Protein AF-A0A9E7KBW1-F1 (afdb_monomer_lite)

Foldseek 3Di:
DDKDWDDDPFKTWIWDWDDDPVDNQATKIWIWIAGLQDKIKIKMARCSAQAFGIKIKIFGAPDPVSDPPPGGQKIKIKTWHWDDDPNDTKIKIKIWIWGDDPFKTKTKIKMKIFPVPPVVPDDDPPDDPPPPPRIDIDIDIDMDTRDDPDD

Radius of gyration: 19.88 Å; chains: 1; bounding box: 44×43×55 Å

Structure (mmCIF, N/CA/C/O backbone):
data_AF-A0A9E7KBW1-F1
#
_entry.id   AF-A0A9E7KBW1-F1
#
loop_
_atom_site.group_PDB
_atom_site.id
_atom_site.type_symbol
_atom_site.label_atom_id
_atom_site.label_alt_id
_atom_site.label_comp_id
_atom_site.label_asym_id
_atom_site.label_entity_id
_atom_site.label_seq_id
_atom_site.pdbx_PDB_ins_code
_atom_site.Cartn_x
_atom_site.Cartn_y
_atom_site.Cartn_z
_atom_site.occupancy
_atom_site.B_iso_or_equiv
_atom_site.auth_seq_id
_atom_site.auth_comp_id
_atom_site.auth_asym_id
_atom_site.auth_atom_id
_atom_site.pdbx_PDB_model_num
ATOM 1 N N . ILE A 1 1 ? 20.620 -3.681 9.225 1.00 75.88 1 ILE A N 1
ATOM 2 C CA . ILE A 1 1 ? 19.297 -3.007 9.229 1.00 75.88 1 ILE A CA 1
ATOM 3 C C . ILE A 1 1 ? 19.379 -1.876 10.240 1.00 75.88 1 ILE A C 1
ATOM 5 O O . ILE A 1 1 ? 19.767 -2.148 11.368 1.00 75.88 1 ILE A O 1
ATOM 9 N N . LEU A 1 2 ? 19.091 -0.641 9.833 1.00 80.44 2 LEU A N 1
ATOM 10 C CA . LEU A 1 2 ? 19.042 0.526 10.715 1.00 80.44 2 LEU A CA 1
ATOM 11 C C . LEU A 1 2 ? 17.578 0.916 10.918 1.00 80.44 2 LEU A C 1
ATOM 13 O O . LEU A 1 2 ? 16.848 1.050 9.939 1.00 80.44 2 LEU A O 1
ATOM 17 N N . ILE A 1 3 ? 17.147 1.090 12.165 1.00 82.31 3 ILE A N 1
ATOM 18 C CA . ILE A 1 3 ? 15.790 1.529 12.500 1.00 82.31 3 ILE A CA 1
ATOM 19 C C . ILE A 1 3 ? 15.895 2.646 13.534 1.00 82.31 3 ILE A C 1
ATOM 21 O O . ILE A 1 3 ? 16.602 2.496 14.528 1.00 82.31 3 ILE A O 1
ATOM 25 N N . ILE A 1 4 ? 15.206 3.756 13.287 1.00 81.62 4 ILE A N 1
ATOM 26 C CA . ILE A 1 4 ? 15.158 4.925 14.159 1.00 81.62 4 ILE A CA 1
ATOM 27 C C . ILE A 1 4 ? 13.698 5.194 14.515 1.00 81.62 4 ILE A C 1
ATOM 29 O O . ILE A 1 4 ? 12.854 5.379 13.635 1.00 81.62 4 ILE A O 1
ATOM 33 N N . PHE A 1 5 ? 13.417 5.234 15.813 1.00 79.69 5 PHE A N 1
ATOM 34 C CA . PHE A 1 5 ? 12.109 5.573 16.357 1.00 79.69 5 PHE A CA 1
ATOM 35 C C . PHE A 1 5 ? 12.174 6.948 17.011 1.00 79.69 5 PHE A C 1
ATOM 37 O O . PHE A 1 5 ? 13.054 7.205 17.830 1.00 79.69 5 PHE A O 1
ATOM 44 N N . PHE A 1 6 ? 11.217 7.806 16.679 1.00 78.06 6 PHE A N 1
ATOM 45 C CA . PHE A 1 6 ? 10.985 9.060 17.378 1.00 78.06 6 PHE A CA 1
ATOM 46 C C . PHE A 1 6 ? 9.579 9.027 17.966 1.00 78.06 6 PHE A C 1
ATOM 48 O O . PHE A 1 6 ? 8.600 8.792 17.253 1.00 78.06 6 PHE A O 1
ATOM 55 N N . PHE A 1 7 ? 9.486 9.251 19.273 1.00 75.38 7 PHE A N 1
ATOM 56 C CA . PHE A 1 7 ? 8.216 9.325 19.977 1.00 75.38 7 PHE A CA 1
ATOM 57 C C . PHE A 1 7 ? 7.942 10.775 20.363 1.00 75.38 7 PHE A C 1
ATOM 59 O O . PHE A 1 7 ? 8.687 11.370 21.141 1.00 75.38 7 PHE A O 1
ATOM 66 N N . PHE A 1 8 ? 6.872 11.335 19.813 1.00 77.62 8 PHE A N 1
ATOM 67 C CA . PHE A 1 8 ? 6.288 12.596 20.246 1.00 77.62 8 PHE A CA 1
ATOM 68 C C . PHE A 1 8 ? 4.951 12.290 20.931 1.00 77.62 8 PHE A C 1
ATOM 70 O O . PHE A 1 8 ? 4.310 11.299 20.580 1.00 77.62 8 PHE A O 1
ATOM 77 N N . PRO A 1 9 ? 4.485 13.129 21.872 1.00 75.88 9 PRO A N 1
ATOM 78 C CA . PRO A 1 9 ? 3.305 12.839 22.698 1.00 75.88 9 PRO A CA 1
ATOM 79 C C . PRO A 1 9 ? 2.025 12.480 21.919 1.00 75.88 9 PRO A C 1
ATOM 81 O O . PRO A 1 9 ? 1.153 11.817 22.469 1.00 75.88 9 PRO A O 1
ATOM 84 N N . TYR A 1 10 ? 1.923 12.871 20.644 1.00 76.62 10 TYR A N 1
ATOM 85 C CA . TYR A 1 10 ? 0.760 12.598 19.786 1.00 76.62 10 TYR A CA 1
ATOM 86 C C . TYR A 1 10 ? 1.108 11.950 18.436 1.00 76.62 10 TYR A C 1
ATOM 88 O O . TYR A 1 10 ? 0.220 11.694 17.621 1.00 76.62 10 TYR A O 1
ATOM 96 N N . ILE A 1 11 ? 2.400 11.738 18.164 1.00 79.31 11 ILE A N 1
ATOM 97 C CA . ILE A 1 11 ? 2.904 11.288 16.864 1.00 79.31 11 ILE A CA 1
ATOM 98 C C . ILE A 1 11 ? 4.019 10.276 17.105 1.00 79.31 11 ILE A C 1
ATOM 100 O O . ILE A 1 11 ? 5.065 10.597 17.668 1.00 79.31 11 ILE A O 1
ATOM 104 N N . SER A 1 12 ? 3.814 9.054 16.629 1.00 82.12 12 SER A N 1
ATOM 105 C CA . SER A 1 12 ? 4.862 8.043 16.548 1.00 82.12 12 SER A CA 1
ATOM 106 C C . SER A 1 12 ? 5.468 8.065 15.156 1.00 82.12 12 SER A C 1
ATOM 108 O O . SER A 1 12 ? 4.763 7.906 14.161 1.00 82.12 12 SER A O 1
ATOM 110 N N . PHE A 1 13 ? 6.779 8.245 15.081 1.00 86.88 13 PHE A N 1
ATOM 111 C CA . PHE A 1 13 ? 7.525 8.229 13.835 1.00 86.88 13 PHE A CA 1
ATOM 112 C C . PHE A 1 13 ? 8.516 7.067 13.845 1.00 86.88 13 PHE A C 1
ATOM 114 O O . PHE A 1 13 ? 9.280 6.872 14.792 1.00 86.88 13 PHE A O 1
ATOM 121 N N . LEU A 1 14 ? 8.519 6.306 12.760 1.00 86.00 14 LEU A N 1
ATOM 122 C CA . LEU A 1 14 ? 9.392 5.170 12.533 1.00 86.00 14 LEU A CA 1
ATOM 123 C C . LEU A 1 14 ? 10.061 5.319 11.170 1.00 86.00 14 LEU A C 1
ATOM 125 O O . LEU A 1 14 ? 9.403 5.258 10.135 1.00 86.00 14 LEU A O 1
ATOM 129 N N . SER A 1 15 ? 11.380 5.462 11.167 1.00 87.69 15 SER A N 1
ATOM 130 C CA . SER A 1 15 ? 12.198 5.398 9.959 1.00 87.69 15 SER A CA 1
ATOM 131 C C . SER A 1 15 ? 13.052 4.135 9.980 1.00 87.69 15 SER A C 1
ATOM 133 O O . SER A 1 15 ? 13.582 3.746 11.018 1.00 87.69 15 SER A O 1
ATOM 135 N N . GLY A 1 16 ? 13.185 3.466 8.841 1.00 84.50 16 GLY A N 1
ATOM 136 C CA . GLY A 1 16 ? 13.975 2.251 8.710 1.00 84.50 16 GLY A CA 1
ATOM 137 C C . GLY A 1 16 ? 14.677 2.172 7.365 1.00 84.50 16 GLY A C 1
ATOM 138 O O . GLY A 1 16 ? 14.066 2.394 6.323 1.00 84.50 16 GLY A O 1
ATOM 139 N N . LEU A 1 17 ? 15.950 1.794 7.393 1.00 82.75 17 LEU A N 1
ATOM 140 C CA . LEU A 1 17 ? 16.767 1.496 6.228 1.00 82.75 17 LEU A CA 1
ATOM 141 C C . LEU A 1 17 ? 17.221 0.035 6.295 1.00 82.75 17 LEU A C 1
ATOM 143 O O . LEU A 1 17 ? 17.943 -0.392 7.205 1.00 82.75 17 LEU A O 1
ATOM 147 N N . ILE A 1 18 ? 16.805 -0.744 5.307 1.00 82.75 18 ILE A N 1
ATOM 148 C CA . ILE A 1 18 ? 17.257 -2.117 5.114 1.00 82.75 18 ILE A CA 1
ATOM 149 C C . ILE A 1 18 ? 18.247 -2.106 3.956 1.00 82.75 18 ILE A C 1
ATOM 151 O O . ILE A 1 18 ? 17.899 -1.750 2.834 1.00 82.75 18 ILE A O 1
ATOM 155 N N . VAL A 1 19 ? 19.478 -2.507 4.260 1.00 75.31 19 VAL A N 1
ATOM 156 C CA . VAL A 1 19 ? 20.526 -2.801 3.283 1.00 75.31 19 VAL A CA 1
ATOM 157 C C . VAL A 1 19 ? 20.986 -4.220 3.574 1.00 75.31 19 VAL A C 1
ATOM 159 O O . VAL A 1 19 ? 21.395 -4.515 4.701 1.00 75.31 19 VAL A O 1
ATOM 162 N N . THR A 1 20 ? 20.868 -5.113 2.599 1.00 69.69 20 THR A N 1
ATOM 163 C CA . THR A 1 20 ? 21.525 -6.421 2.642 1.00 69.69 20 THR A CA 1
ATOM 164 C C . THR A 1 20 ? 22.914 -6.267 2.048 1.00 69.69 20 THR A C 1
ATOM 166 O O . THR A 1 20 ? 23.046 -5.808 0.919 1.00 69.69 20 THR A O 1
ATOM 169 N N . LEU A 1 21 ? 23.940 -6.631 2.821 1.00 63.19 21 LEU A N 1
ATOM 170 C CA . LEU A 1 21 ? 25.351 -6.439 2.464 1.00 63.19 21 LEU A CA 1
ATOM 171 C C . LEU A 1 21 ? 25.750 -7.160 1.160 1.00 63.19 21 LEU A C 1
ATOM 173 O O . LEU A 1 21 ? 26.694 -6.742 0.506 1.00 63.19 21 LEU A O 1
ATOM 177 N N . ASP A 1 22 ? 24.996 -8.196 0.785 1.00 66.75 22 ASP A N 1
ATOM 178 C CA . ASP A 1 22 ? 25.278 -9.089 -0.348 1.00 66.75 22 ASP A CA 1
ATOM 179 C C . ASP A 1 22 ? 24.378 -8.835 -1.577 1.00 66.75 22 ASP A C 1
ATOM 181 O O . ASP A 1 22 ? 24.505 -9.486 -2.607 1.00 66.75 22 ASP A O 1
ATOM 185 N N . ASP A 1 23 ? 23.430 -7.895 -1.477 1.00 66.44 23 ASP A N 1
ATOM 186 C CA . ASP A 1 23 ? 22.509 -7.563 -2.568 1.00 66.44 23 ASP A CA 1
ATOM 187 C C . ASP A 1 23 ? 22.116 -6.084 -2.467 1.00 66.44 23 ASP A C 1
ATOM 189 O O . ASP A 1 23 ? 21.169 -5.709 -1.763 1.00 66.44 23 ASP A O 1
ATOM 193 N N . SER A 1 24 ? 22.874 -5.223 -3.154 1.00 60.62 24 SER A N 1
ATOM 194 C CA . SER A 1 24 ? 22.581 -3.790 -3.239 1.00 60.62 24 SER A CA 1
ATOM 195 C C . SER A 1 24 ? 21.227 -3.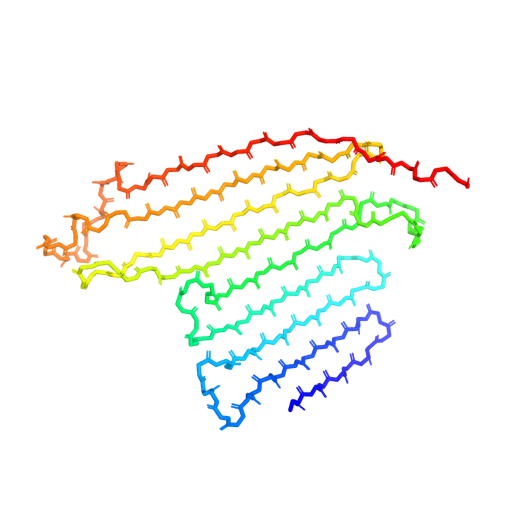530 -3.906 1.00 60.62 24 SER A C 1
ATOM 197 O O . SER A 1 24 ? 20.611 -2.502 -3.624 1.00 60.62 24 SER A O 1
ATOM 199 N N . CYS A 1 25 ? 20.680 -4.475 -4.682 1.00 63.00 25 CYS A N 1
ATOM 200 C CA . CYS A 1 25 ? 19.356 -4.361 -5.297 1.00 63.00 25 CYS A CA 1
ATOM 201 C C . CYS A 1 25 ? 18.202 -4.448 -4.280 1.00 63.00 25 CYS A C 1
ATOM 203 O O . CYS A 1 25 ? 17.052 -4.165 -4.618 1.00 63.00 25 CYS A O 1
ATOM 205 N N . ARG A 1 26 ? 18.485 -4.786 -3.016 1.00 70.88 26 ARG A N 1
ATOM 206 C CA . ARG A 1 26 ? 17.500 -4.896 -1.924 1.00 70.88 26 ARG A CA 1
ATOM 207 C C . ARG A 1 26 ? 17.534 -3.728 -0.936 1.00 70.88 26 ARG A C 1
ATOM 209 O O . ARG A 1 26 ? 17.079 -3.872 0.201 1.00 70.88 26 ARG A O 1
ATOM 216 N N . LEU A 1 27 ? 18.029 -2.563 -1.360 1.00 77.56 27 LEU A N 1
ATOM 217 C CA . LEU A 1 27 ? 17.887 -1.331 -0.586 1.00 77.56 27 LEU A CA 1
ATOM 218 C C . LEU A 1 27 ? 16.399 -0.992 -0.406 1.00 77.56 27 LEU A C 1
ATOM 220 O O . LEU A 1 27 ? 15.654 -0.886 -1.383 1.00 77.56 27 LEU A O 1
ATOM 224 N N . ARG A 1 28 ? 15.966 -0.805 0.844 1.00 84.00 28 ARG A N 1
ATOM 225 C CA . ARG A 1 28 ? 14.604 -0.371 1.165 1.00 84.00 28 ARG A CA 1
ATOM 226 C C . ARG A 1 28 ? 14.604 0.693 2.252 1.00 84.00 28 ARG A C 1
ATOM 228 O O . ARG A 1 28 ? 15.058 0.437 3.367 1.00 84.00 28 ARG A O 1
ATOM 235 N N . LEU A 1 29 ? 14.007 1.835 1.943 1.00 85.62 29 LEU A N 1
ATOM 236 C CA . LEU A 1 29 ? 13.662 2.888 2.887 1.00 85.62 29 LEU A CA 1
ATOM 237 C C . LEU A 1 29 ? 12.198 2.719 3.305 1.00 85.62 29 LEU A C 1
ATOM 239 O O . LEU A 1 29 ? 11.333 2.491 2.464 1.00 85.62 29 LEU A O 1
ATOM 243 N N . ASN A 1 30 ? 11.909 2.821 4.597 1.00 89.88 30 ASN A N 1
ATOM 244 C CA . ASN A 1 30 ? 10.554 2.894 5.130 1.00 89.88 30 ASN A CA 1
ATOM 245 C C . ASN A 1 30 ? 10.450 4.091 6.065 1.00 89.88 30 ASN A C 1
ATOM 247 O O . ASN A 1 30 ? 11.265 4.247 6.966 1.00 89.88 30 ASN A O 1
ATOM 251 N N . LEU A 1 31 ? 9.411 4.883 5.879 1.00 89.38 31 LEU A N 1
ATOM 252 C CA . LEU A 1 31 ? 9.047 6.030 6.683 1.00 89.38 31 LEU A CA 1
ATOM 253 C C . LEU A 1 31 ? 7.599 5.836 7.109 1.00 89.38 31 LEU A C 1
ATOM 255 O O . LEU A 1 31 ? 6.716 5.772 6.265 1.00 89.38 31 LEU A O 1
ATOM 259 N N . SER A 1 32 ? 7.343 5.707 8.400 1.00 89.94 32 SER A N 1
ATOM 260 C CA . SER A 1 32 ? 6.003 5.481 8.931 1.00 89.94 32 SER A CA 1
ATOM 261 C C . SER A 1 32 ? 5.692 6.502 10.011 1.00 89.94 32 SER A C 1
ATOM 263 O O . SER A 1 32 ? 6.518 6.768 10.877 1.00 89.94 32 SER A O 1
ATOM 265 N N . ILE A 1 33 ? 4.498 7.068 9.951 1.00 87.88 33 ILE A N 1
ATOM 266 C CA . ILE A 1 33 ? 3.972 8.051 10.888 1.00 87.88 33 ILE A CA 1
ATOM 267 C C . ILE A 1 33 ? 2.616 7.527 11.341 1.00 87.88 33 ILE A C 1
ATOM 269 O O . ILE A 1 33 ? 1.760 7.234 10.510 1.00 87.88 33 ILE A O 1
ATOM 273 N N . ALA A 1 34 ? 2.417 7.388 12.643 1.00 85.88 34 ALA A N 1
ATOM 274 C CA . ALA A 1 34 ? 1.141 7.011 13.229 1.00 85.88 34 ALA A CA 1
ATOM 275 C C . ALA A 1 34 ? 0.712 8.089 14.223 1.00 85.88 34 ALA A C 1
ATOM 277 O O . ALA A 1 34 ? 1.473 8.447 15.125 1.00 85.88 34 ALA A O 1
ATOM 278 N N . PHE A 1 35 ? -0.493 8.614 14.033 1.00 82.56 35 PHE A N 1
ATOM 279 C CA . PHE A 1 35 ? -1.107 9.571 14.943 1.00 82.56 35 PHE A CA 1
ATOM 280 C C . PHE A 1 35 ? -1.929 8.820 15.990 1.00 82.56 35 PHE A C 1
ATOM 282 O O . PHE A 1 35 ? -2.510 7.777 15.696 1.00 82.56 35 PHE A O 1
ATOM 289 N N . THR A 1 36 ? -2.008 9.363 17.205 1.00 74.88 36 THR A N 1
ATOM 290 C CA . THR A 1 36 ? -2.785 8.762 18.306 1.00 74.88 36 THR A CA 1
ATOM 291 C C . THR A 1 36 ? -4.269 8.584 17.966 1.00 74.88 36 THR A C 1
ATOM 293 O O . THR A 1 36 ? -4.899 7.661 18.470 1.00 74.88 36 THR A O 1
ATOM 296 N N . TYR A 1 37 ? -4.815 9.440 17.098 1.00 69.25 37 TYR A N 1
ATOM 297 C CA . TYR A 1 37 ? -6.237 9.468 16.732 1.00 69.25 37 TYR A CA 1
ATOM 298 C C . TYR A 1 37 ? -6.487 9.183 15.248 1.00 69.25 37 TYR A C 1
ATOM 300 O O . TYR A 1 37 ? -7.493 9.633 14.708 1.00 69.25 37 TYR A O 1
ATOM 308 N N . ASP A 1 38 ? -5.566 8.470 14.590 1.00 71.88 38 ASP A N 1
ATOM 309 C CA . ASP A 1 38 ? -5.520 8.341 13.132 1.00 71.88 38 ASP A CA 1
ATOM 310 C C . ASP A 1 38 ? -5.317 9.692 12.401 1.00 71.88 38 ASP A C 1
ATOM 312 O O . ASP A 1 38 ? -5.526 10.769 12.966 1.00 71.88 38 ASP A O 1
ATOM 316 N N . PRO A 1 39 ? -4.828 9.690 11.147 1.00 85.31 39 PRO A N 1
ATOM 317 C CA . PRO A 1 39 ? -4.466 8.543 10.307 1.00 85.31 39 PRO A CA 1
ATOM 318 C C . PRO A 1 39 ? -3.115 7.901 10.670 1.00 85.31 39 PRO A C 1
ATOM 320 O O . PRO A 1 39 ? -2.390 8.351 11.551 1.00 85.31 39 PRO A O 1
ATOM 323 N N . SER A 1 40 ? -2.728 6.857 9.941 1.00 86.81 40 SER A N 1
ATOM 324 C CA . SER A 1 40 ? -1.334 6.425 9.827 1.00 86.81 40 SER A CA 1
ATOM 325 C C . SER A 1 40 ? -0.886 6.408 8.369 1.00 86.81 40 SER A C 1
ATOM 327 O O . SER A 1 40 ? -1.637 6.052 7.459 1.00 86.81 40 SER A O 1
ATOM 329 N N . LEU A 1 41 ? 0.358 6.816 8.143 1.00 88.69 41 LEU A N 1
ATOM 330 C CA . LEU A 1 41 ? 0.990 6.942 6.839 1.00 88.69 41 LEU A CA 1
ATOM 331 C C . LEU A 1 41 ? 2.270 6.114 6.833 1.00 88.69 41 LEU A C 1
ATOM 333 O O . LEU A 1 41 ? 3.095 6.243 7.727 1.00 88.69 41 LEU A O 1
ATOM 337 N N . CYS A 1 42 ? 2.464 5.279 5.820 1.00 91.06 42 CYS A N 1
ATOM 338 C CA . CYS A 1 42 ? 3.706 4.555 5.587 1.00 91.06 42 CYS A CA 1
ATOM 339 C C . CYS A 1 42 ? 4.153 4.764 4.141 1.00 91.06 42 CYS A C 1
ATOM 341 O O . CYS A 1 42 ? 3.497 4.314 3.206 1.00 91.06 42 CYS A O 1
ATOM 343 N N . LEU A 1 43 ? 5.273 5.447 3.959 1.00 90.06 43 LEU A N 1
ATOM 344 C CA . LEU A 1 43 ? 5.974 5.578 2.696 1.00 90.06 43 LEU A CA 1
ATOM 345 C C . LEU A 1 43 ? 7.121 4.573 2.678 1.00 90.06 43 LEU A C 1
ATOM 347 O O . LEU A 1 43 ? 7.902 4.488 3.621 1.00 90.06 43 LEU A O 1
ATOM 351 N N . SER A 1 44 ? 7.244 3.807 1.604 1.00 89.69 44 SER A N 1
ATOM 352 C CA . SER A 1 44 ? 8.410 2.964 1.392 1.00 89.69 44 SER A CA 1
ATOM 353 C C . SER A 1 44 ? 8.959 3.123 -0.002 1.00 89.69 44 SER A C 1
ATOM 355 O O . SER A 1 44 ? 8.200 3.060 -0.963 1.00 89.69 44 SER A O 1
ATOM 357 N N . ASP A 1 45 ? 10.271 3.250 -0.089 1.00 88.06 45 ASP A N 1
ATOM 358 C CA . ASP A 1 45 ? 11.012 3.376 -1.331 1.00 88.06 45 ASP A CA 1
ATOM 359 C C . ASP A 1 45 ? 11.998 2.210 -1.463 1.00 88.06 45 ASP A C 1
ATOM 361 O O . ASP A 1 45 ? 12.563 1.708 -0.485 1.00 88.06 45 ASP A O 1
ATOM 365 N N . ARG A 1 46 ? 12.136 1.722 -2.684 1.00 86.31 46 ARG A N 1
ATOM 366 C CA . ARG A 1 46 ? 12.972 0.611 -3.127 1.00 86.31 46 ARG A CA 1
ATOM 367 C C . ARG A 1 46 ? 13.619 1.062 -4.433 1.00 86.31 46 ARG A C 1
ATOM 369 O O . ARG A 1 46 ? 13.227 0.592 -5.502 1.00 86.31 46 ARG A O 1
ATOM 376 N N . PRO A 1 47 ? 14.616 1.951 -4.366 1.00 78.31 47 PRO A N 1
ATOM 377 C CA . PRO A 1 47 ? 15.141 2.628 -5.550 1.00 78.31 47 PRO A CA 1
ATOM 378 C C . PRO A 1 47 ? 15.721 1.655 -6.584 1.00 78.31 47 PRO A C 1
ATOM 380 O O . PRO A 1 47 ? 15.683 1.925 -7.778 1.00 78.31 47 PRO A O 1
ATOM 383 N N . ASN A 1 48 ? 16.187 0.483 -6.143 1.00 81.62 48 ASN A N 1
ATOM 384 C CA . ASN A 1 48 ? 16.758 -0.536 -7.025 1.00 81.62 48 ASN A CA 1
ATOM 385 C C . ASN A 1 48 ? 15.733 -1.576 -7.517 1.00 81.62 48 ASN A C 1
ATOM 387 O O . ASN A 1 48 ? 16.083 -2.481 -8.271 1.00 81.62 48 ASN A O 1
ATOM 391 N N . ASN A 1 49 ? 14.462 -1.463 -7.115 1.00 76.62 49 ASN A N 1
ATOM 392 C CA . ASN A 1 49 ? 13.372 -2.290 -7.619 1.00 76.62 49 ASN A CA 1
ATOM 393 C C . ASN A 1 49 ? 12.501 -1.459 -8.565 1.00 76.62 49 ASN A C 1
ATOM 395 O O . ASN A 1 49 ? 11.577 -0.766 -8.146 1.00 76.62 49 ASN A O 1
ATOM 399 N N . LEU A 1 50 ? 12.784 -1.548 -9.861 1.00 70.31 50 LEU A N 1
ATOM 400 C CA . LEU A 1 50 ? 12.038 -0.797 -10.869 1.00 70.31 50 LEU A CA 1
ATOM 401 C C . LEU A 1 50 ? 10.569 -1.253 -10.967 1.00 70.31 50 LEU A C 1
ATOM 403 O O . LEU A 1 50 ? 9.704 -0.445 -11.253 1.00 70.31 50 LEU A O 1
ATOM 407 N N . VAL A 1 51 ? 10.233 -2.501 -10.624 1.00 70.00 51 VAL A N 1
ATOM 408 C CA . VAL A 1 51 ? 8.842 -3.001 -10.693 1.00 70.00 51 VAL A CA 1
ATOM 409 C C . VAL A 1 51 ? 7.946 -2.375 -9.615 1.00 70.00 51 VAL A C 1
ATOM 411 O O . VAL A 1 51 ? 6.770 -2.116 -9.852 1.00 70.00 51 VAL A O 1
ATOM 414 N N . VAL A 1 52 ? 8.486 -2.132 -8.418 1.00 72.56 52 VAL A N 1
ATOM 415 C CA . VAL A 1 52 ? 7.789 -1.453 -7.315 1.00 72.56 52 VAL A CA 1
ATOM 416 C C . VAL A 1 52 ? 8.785 -0.526 -6.635 1.00 72.56 52 VAL A C 1
ATOM 418 O O . VAL A 1 52 ? 9.373 -0.884 -5.610 1.00 72.56 52 VAL A O 1
ATOM 421 N N . SER A 1 53 ? 8.983 0.642 -7.242 1.00 77.25 53 SER A N 1
ATOM 422 C CA . SER A 1 53 ? 9.984 1.617 -6.815 1.00 77.25 53 SER A CA 1
ATOM 423 C C . SER A 1 53 ? 9.550 2.297 -5.533 1.00 77.25 53 SER A C 1
ATOM 425 O O . SER A 1 53 ? 10.281 2.253 -4.558 1.00 77.25 53 SER A O 1
ATOM 427 N N . PHE A 1 54 ? 8.321 2.805 -5.457 1.00 86.31 54 PHE A N 1
ATOM 428 C CA . PHE A 1 54 ? 7.817 3.374 -4.211 1.00 86.31 54 PHE A CA 1
ATOM 429 C C . PHE A 1 54 ? 6.362 3.004 -3.950 1.00 86.31 54 PHE A C 1
ATOM 431 O O . PHE A 1 54 ? 5.575 2.733 -4.857 1.00 86.31 54 PHE A O 1
ATOM 438 N N . SER A 1 55 ? 5.995 2.960 -2.674 1.00 88.81 55 SER A N 1
ATOM 439 C CA . SER A 1 55 ? 4.625 2.729 -2.241 1.00 88.81 55 SER A CA 1
ATOM 440 C C . SER A 1 55 ? 4.254 3.595 -1.055 1.00 88.81 55 SER A C 1
ATOM 442 O O . SER A 1 55 ? 5.034 3.736 -0.116 1.00 88.81 55 SER A O 1
ATOM 444 N N . LEU A 1 56 ? 3.031 4.102 -1.077 1.00 89.56 56 LEU A N 1
ATOM 445 C CA . LEU A 1 56 ? 2.408 4.865 -0.013 1.00 89.56 56 LEU A CA 1
ATOM 446 C C . LEU A 1 56 ? 1.212 4.077 0.516 1.00 89.56 56 LEU A C 1
ATOM 448 O O . LEU A 1 56 ? 0.333 3.676 -0.240 1.00 89.56 56 LEU A O 1
ATOM 452 N N . VAL A 1 57 ? 1.164 3.861 1.820 1.00 89.31 57 VAL A N 1
ATOM 453 C CA . VAL A 1 57 ? 0.027 3.267 2.515 1.00 89.31 57 VAL A CA 1
ATOM 454 C C . VAL A 1 57 ? -0.535 4.320 3.450 1.00 89.31 57 VAL A C 1
ATOM 456 O O . VAL A 1 57 ? 0.152 4.769 4.361 1.00 89.31 57 VAL A O 1
ATOM 459 N N . LEU A 1 58 ? -1.787 4.692 3.234 1.00 87.94 58 LEU A N 1
ATOM 460 C CA . LEU A 1 58 ? -2.572 5.514 4.137 1.00 87.94 58 LEU A CA 1
ATOM 461 C C . LEU A 1 58 ? -3.627 4.620 4.785 1.00 87.94 58 LEU A C 1
ATOM 463 O O . LEU A 1 58 ? -4.325 3.864 4.107 1.00 87.94 58 LEU A O 1
ATOM 467 N N . LYS A 1 59 ? -3.749 4.692 6.100 1.00 87.12 59 LYS A N 1
ATOM 468 C CA . LYS A 1 59 ? -4.853 4.087 6.841 1.00 87.12 59 LYS A CA 1
ATOM 469 C C . LYS A 1 59 ? -5.515 5.184 7.646 1.00 87.12 59 LYS A C 1
ATOM 471 O O . LYS A 1 59 ? -4.823 5.969 8.285 1.00 87.12 59 LYS A O 1
ATOM 476 N N . THR A 1 60 ? -6.832 5.256 7.583 1.00 81.44 60 THR A N 1
ATOM 477 C CA . THR A 1 60 ? -7.602 6.269 8.298 1.00 81.44 60 THR A CA 1
ATOM 478 C C . THR A 1 60 ? -8.718 5.575 9.051 1.00 81.44 60 THR A C 1
ATOM 480 O O . THR A 1 60 ? -9.440 4.764 8.459 1.00 81.44 60 THR A O 1
ATOM 483 N N . SER A 1 61 ? -8.899 5.934 10.317 1.00 68.19 61 SER A N 1
ATOM 484 C CA . SER A 1 61 ? -10.163 5.697 10.993 1.00 68.19 61 SER A CA 1
ATOM 485 C C . SER A 1 61 ? -11.059 6.919 10.894 1.00 68.19 61 SER A C 1
ATOM 487 O O . SER A 1 61 ? -10.612 8.051 11.035 1.00 68.19 61 SER A O 1
ATOM 489 N N . LEU A 1 62 ? -12.326 6.669 10.581 1.00 61.38 62 LEU A N 1
ATOM 490 C CA . LEU A 1 62 ? -13.418 7.638 10.585 1.00 61.38 62 LEU A CA 1
ATOM 491 C C . LEU A 1 62 ? -14.357 7.296 11.745 1.00 61.38 62 LEU A C 1
ATOM 493 O O . LEU A 1 62 ? -15.572 7.274 11.574 1.00 61.38 62 LEU A O 1
ATOM 497 N N . ASP A 1 63 ? -13.799 6.953 12.905 1.00 55.31 63 ASP A N 1
ATOM 498 C CA . ASP A 1 63 ? -14.607 6.687 14.087 1.00 55.31 63 ASP A CA 1
ATOM 499 C C . ASP A 1 63 ? -14.728 7.972 14.930 1.00 55.31 63 ASP A C 1
ATOM 501 O O . ASP A 1 63 ? -13.741 8.395 15.538 1.00 55.31 63 ASP A O 1
ATOM 505 N N . PRO A 1 64 ? -15.903 8.634 14.986 1.00 50.69 64 PRO A N 1
ATOM 506 C CA . PRO A 1 64 ? -16.102 9.856 15.773 1.00 50.69 64 PRO A CA 1
ATOM 507 C C . PRO A 1 64 ? -15.967 9.643 17.292 1.00 50.69 64 PRO A C 1
ATOM 509 O O . PRO A 1 64 ? -16.016 10.613 18.046 1.00 50.69 64 PRO A O 1
ATOM 512 N N . LEU A 1 65 ? -15.804 8.394 17.747 1.00 53.72 65 LEU A N 1
ATOM 513 C CA . LEU A 1 65 ? -15.704 8.008 19.156 1.00 53.72 65 LEU A CA 1
ATOM 514 C C . LEU A 1 65 ? -14.299 7.553 19.590 1.00 53.72 65 LEU A C 1
ATOM 516 O O . LEU A 1 65 ? -14.104 7.258 20.767 1.00 53.72 65 LEU A O 1
ATOM 520 N N . GLY A 1 66 ? -13.314 7.524 18.683 1.00 50.03 66 GLY A N 1
ATOM 521 C CA . GLY A 1 66 ? -11.917 7.238 19.032 1.00 50.03 66 GLY A CA 1
ATOM 522 C C . GLY A 1 66 ? -11.682 5.856 19.651 1.00 50.03 66 GLY A C 1
ATOM 523 O O . GLY A 1 66 ? -10.776 5.716 20.472 1.00 50.03 66 GLY A O 1
ATOM 524 N N . LEU A 1 67 ? -12.492 4.844 19.308 1.00 50.16 67 LEU A N 1
ATOM 525 C CA . LEU A 1 67 ? -12.367 3.514 19.897 1.00 50.16 67 LEU A CA 1
ATOM 526 C C . LEU A 1 67 ? -11.266 2.705 19.168 1.00 50.16 67 LEU A C 1
ATOM 528 O O . LEU A 1 67 ? -11.433 2.344 18.004 1.00 50.16 67 LEU A O 1
ATOM 532 N N . PRO A 1 68 ? -10.145 2.356 19.827 1.00 48.03 68 PRO A N 1
ATOM 533 C CA . PRO A 1 68 ? -8.967 1.758 19.181 1.00 48.03 68 PRO A CA 1
ATOM 534 C C . PRO A 1 68 ? -9.132 0.284 18.746 1.00 48.03 68 PRO A C 1
ATOM 536 O O . PRO A 1 68 ? -8.171 -0.323 18.277 1.00 48.03 68 PRO A O 1
ATOM 539 N N . ASN A 1 69 ? -10.326 -0.306 18.893 1.00 48.47 69 ASN A N 1
ATOM 540 C CA . ASN A 1 69 ? -10.568 -1.747 18.723 1.00 48.47 69 ASN A CA 1
ATOM 541 C C . ASN A 1 69 ? -11.345 -2.142 17.454 1.00 48.47 69 ASN A C 1
ATOM 543 O O . ASN A 1 69 ? -11.460 -3.333 17.169 1.00 48.47 69 ASN A O 1
ATOM 547 N N . MET A 1 70 ? -11.853 -1.185 16.676 1.00 52.09 70 MET A N 1
ATOM 548 C CA . MET A 1 70 ? -12.428 -1.438 15.351 1.00 52.09 70 MET A CA 1
ATOM 549 C C . MET A 1 70 ? -11.417 -0.939 14.319 1.00 52.09 70 MET A C 1
ATOM 551 O O . MET A 1 70 ? -11.200 0.258 14.183 1.00 52.09 70 MET A O 1
ATOM 555 N N . GLY A 1 71 ? -10.705 -1.863 13.667 1.00 55.41 71 GLY A N 1
ATOM 556 C CA . GLY A 1 71 ? -9.598 -1.539 12.760 1.00 55.41 71 GLY A CA 1
ATOM 557 C C . GLY A 1 71 ? -9.949 -0.478 11.706 1.00 55.41 71 GLY A C 1
ATOM 558 O O . GLY A 1 71 ? -11.104 -0.350 11.319 1.00 55.41 71 GLY A O 1
ATOM 559 N N . ALA A 1 72 ? -8.936 0.267 11.239 1.00 58.59 72 ALA A N 1
ATOM 560 C CA . ALA A 1 72 ? -9.080 1.407 10.326 1.00 58.59 72 ALA A CA 1
ATOM 561 C C . ALA A 1 72 ? -10.131 1.166 9.210 1.00 58.59 72 ALA A C 1
ATOM 563 O O . ALA A 1 72 ? -9.843 0.401 8.282 1.00 58.59 72 ALA A O 1
ATOM 564 N N . PRO A 1 73 ? -11.318 1.815 9.252 1.00 67.12 73 PRO A N 1
ATOM 565 C CA . PRO A 1 73 ? -12.395 1.661 8.274 1.00 67.12 73 PRO A CA 1
ATOM 566 C C . PRO A 1 73 ? -11.989 1.965 6.840 1.00 67.12 73 PRO A C 1
ATOM 568 O O . PRO A 1 73 ? -12.708 1.584 5.925 1.00 67.12 73 PRO A O 1
ATOM 571 N N . VAL A 1 74 ? -10.861 2.635 6.599 1.00 77.94 74 VAL A N 1
ATOM 572 C CA . VAL A 1 74 ? -10.367 2.882 5.247 1.00 77.94 74 VAL A CA 1
ATOM 573 C C . VAL A 1 74 ? -8.859 2.670 5.176 1.00 77.94 74 VAL A C 1
ATOM 575 O O . VAL A 1 74 ? -8.084 3.251 5.935 1.00 77.94 74 VAL A O 1
ATOM 578 N N . SER A 1 75 ? -8.420 1.873 4.200 1.00 83.38 75 SER A N 1
ATOM 579 C CA . SER A 1 75 ? -7.019 1.782 3.792 1.00 83.38 75 SER A CA 1
ATOM 580 C C . SER A 1 75 ? -6.862 2.100 2.309 1.00 83.38 75 SER A C 1
ATOM 582 O O . SER A 1 75 ? -7.563 1.550 1.461 1.00 83.38 75 SER A O 1
ATOM 584 N N . ILE A 1 76 ? -5.903 2.966 2.000 1.00 86.94 76 ILE A N 1
ATOM 585 C CA . ILE A 1 76 ? -5.481 3.311 0.646 1.00 86.94 76 ILE A CA 1
ATOM 586 C C . ILE A 1 76 ? -4.036 2.863 0.484 1.00 86.94 76 ILE A C 1
ATOM 588 O O . ILE A 1 76 ? -3.171 3.202 1.289 1.00 86.94 76 ILE A O 1
ATOM 592 N N . VAL A 1 77 ? -3.763 2.090 -0.557 1.00 88.00 77 VAL A N 1
ATOM 593 C CA . VAL A 1 77 ? -2.408 1.690 -0.928 1.00 88.00 77 VAL A CA 1
ATOM 594 C C . VAL A 1 77 ? -2.148 2.181 -2.333 1.00 88.00 77 VAL A C 1
ATOM 596 O O . VAL A 1 77 ? -2.840 1.778 -3.260 1.00 88.00 77 VAL A O 1
ATOM 599 N N . VAL A 1 78 ? -1.128 3.007 -2.493 1.00 88.75 78 VAL A N 1
ATOM 600 C CA . VAL A 1 78 ? -0.640 3.453 -3.790 1.00 88.75 78 VAL A CA 1
ATOM 601 C C . VAL A 1 78 ? 0.739 2.852 -4.016 1.00 88.75 78 VAL A C 1
ATOM 603 O O . VAL A 1 78 ? 1.587 2.881 -3.126 1.00 88.75 78 VAL A O 1
ATOM 606 N N . LYS A 1 79 ? 0.975 2.271 -5.187 1.00 87.06 79 LYS A N 1
ATOM 607 C CA . LYS A 1 79 ? 2.282 1.772 -5.614 1.00 87.06 79 LYS A CA 1
ATOM 608 C C . LYS A 1 79 ? 2.622 2.367 -6.962 1.00 87.06 79 LYS A C 1
ATOM 610 O O . LYS A 1 79 ? 1.744 2.527 -7.803 1.00 87.06 79 LYS A O 1
ATOM 615 N N . PHE A 1 80 ? 3.899 2.627 -7.150 1.00 84.69 80 PHE A N 1
ATOM 616 C CA . PHE A 1 80 ? 4.444 3.179 -8.369 1.00 84.69 80 PHE A CA 1
ATOM 617 C C . PHE A 1 80 ? 5.635 2.336 -8.797 1.00 84.69 80 PHE A C 1
ATOM 619 O O . PHE A 1 80 ? 6.452 1.916 -7.969 1.00 84.69 80 PHE A O 1
ATOM 626 N N . GLY A 1 81 ? 5.705 2.080 -10.090 1.00 82.81 81 GLY A N 1
ATOM 627 C CA . GLY A 1 81 ? 6.758 1.317 -10.727 1.00 82.81 81 GLY A CA 1
ATOM 628 C C . GLY A 1 81 ? 7.188 1.972 -12.030 1.00 82.81 81 GLY A C 1
ATOM 629 O O . GLY A 1 81 ? 6.568 2.905 -12.536 1.00 82.81 81 GLY A O 1
ATOM 630 N N . LEU A 1 82 ? 8.286 1.466 -12.557 1.00 75.56 82 LEU A N 1
ATOM 631 C CA . LEU A 1 82 ? 8.911 1.801 -13.821 1.00 75.56 82 LEU A CA 1
ATOM 632 C C . LEU A 1 82 ? 9.220 0.474 -14.514 1.00 75.56 82 LEU A C 1
ATOM 634 O O . LEU A 1 82 ? 10.150 -0.243 -14.1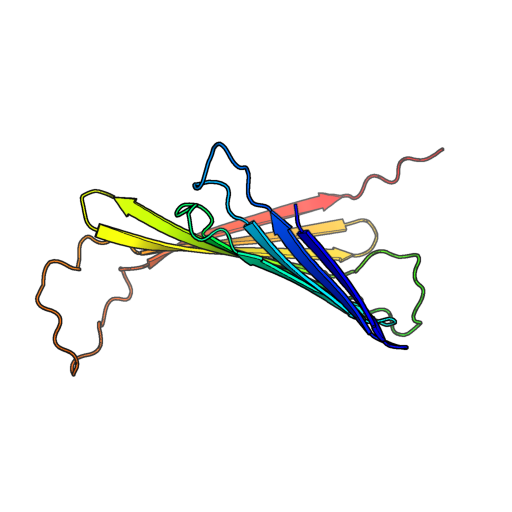53 1.00 75.56 82 LEU A O 1
ATOM 638 N N . HIS A 1 83 ? 8.430 0.119 -15.515 1.00 69.81 83 HIS A N 1
ATOM 639 C CA . HIS A 1 83 ? 8.698 -1.054 -16.334 1.00 69.81 83 HIS A CA 1
ATOM 640 C C . HIS A 1 83 ? 9.595 -0.650 -17.500 1.00 69.81 83 HIS A C 1
ATOM 642 O O . HIS A 1 83 ? 9.290 0.288 -18.234 1.00 69.81 83 HIS A O 1
ATOM 648 N N . THR A 1 84 ? 10.703 -1.358 -17.689 1.00 63.25 84 THR A N 1
ATOM 649 C CA . THR A 1 84 ? 11.540 -1.209 -18.879 1.00 63.25 84 THR A CA 1
ATOM 650 C C . THR A 1 84 ? 11.126 -2.260 -19.903 1.00 63.25 84 THR A C 1
ATOM 652 O O . THR A 1 84 ? 11.210 -3.461 -19.658 1.00 63.25 84 THR A O 1
ATOM 655 N N . CYS A 1 85 ? 10.639 -1.818 -21.061 1.00 58.16 85 CYS A N 1
ATOM 656 C CA . CYS A 1 85 ? 10.272 -2.696 -22.168 1.00 58.16 85 CYS A CA 1
ATOM 657 C C . CYS A 1 85 ? 10.899 -2.139 -23.448 1.00 58.16 85 CYS A C 1
ATOM 659 O O . CYS A 1 85 ? 10.695 -0.972 -23.770 1.00 58.16 85 CYS A O 1
ATOM 661 N N . HIS A 1 86 ? 11.699 -2.945 -24.154 1.00 57.09 86 HIS A N 1
ATOM 662 C CA . HIS A 1 86 ? 12.317 -2.574 -25.438 1.00 57.09 86 HIS A CA 1
ATOM 663 C C . HIS A 1 86 ? 13.041 -1.206 -25.449 1.00 57.09 86 HIS A C 1
ATOM 665 O O . HIS A 1 86 ? 12.939 -0.447 -26.407 1.00 57.09 86 HIS A O 1
ATOM 671 N N . GLY A 1 87 ? 13.774 -0.872 -24.379 1.00 60.66 87 GLY A N 1
ATOM 672 C CA . GLY A 1 87 ? 14.546 0.378 -24.290 1.00 60.66 87 GLY A CA 1
ATOM 673 C C . GLY A 1 87 ? 13.736 1.625 -23.918 1.00 60.66 87 GLY A C 1
ATOM 674 O O . GLY A 1 87 ? 14.319 2.694 -23.762 1.00 60.66 87 GLY A O 1
ATOM 675 N N . ALA A 1 88 ? 12.424 1.495 -23.714 1.00 62.91 88 ALA A N 1
ATOM 676 C CA . ALA A 1 88 ? 11.576 2.561 -23.208 1.00 62.91 88 ALA A CA 1
ATOM 677 C C . ALA A 1 88 ? 11.217 2.352 -21.730 1.00 62.91 88 ALA A C 1
ATOM 679 O O . ALA A 1 88 ? 11.047 1.222 -21.260 1.00 62.91 88 ALA A O 1
ATOM 680 N N . VAL A 1 89 ? 11.109 3.464 -21.002 1.00 70.38 89 VAL A N 1
ATOM 681 C CA . VAL A 1 89 ? 10.720 3.506 -19.589 1.00 70.38 89 VAL A CA 1
ATOM 682 C C . VAL A 1 89 ? 9.231 3.820 -19.507 1.00 70.38 89 VAL A C 1
ATOM 684 O O . VAL A 1 89 ? 8.787 4.859 -19.990 1.00 70.38 89 VAL A O 1
ATOM 687 N N . ASN A 1 90 ? 8.472 2.921 -18.893 1.00 73.19 90 ASN A N 1
ATOM 688 C CA . ASN A 1 90 ? 7.026 3.002 -18.780 1.00 73.19 90 ASN A CA 1
ATOM 689 C C . ASN A 1 90 ? 6.629 3.108 -17.297 1.00 73.19 90 ASN A C 1
ATOM 691 O O . ASN A 1 90 ? 6.748 2.115 -16.570 1.00 73.19 90 ASN A O 1
ATOM 695 N N . PRO A 1 91 ? 6.216 4.291 -16.809 1.00 77.44 91 PRO A N 1
ATOM 696 C CA . PRO A 1 91 ? 5.743 4.420 -15.442 1.00 77.44 91 PRO A CA 1
ATOM 697 C C . PRO A 1 91 ? 4.404 3.693 -15.285 1.00 77.44 91 PRO A C 1
ATOM 699 O O . PRO A 1 91 ? 3.479 3.870 -16.076 1.00 77.44 91 PRO A O 1
ATOM 702 N N . SER A 1 92 ? 4.295 2.898 -14.229 1.00 77.81 92 SER A N 1
ATOM 703 C CA . SER A 1 92 ? 3.054 2.262 -13.813 1.00 77.81 92 SER A CA 1
ATOM 704 C C . SER A 1 92 ? 2.638 2.798 -12.456 1.00 77.81 92 SER A C 1
ATOM 706 O O . SER A 1 92 ? 3.466 3.113 -11.593 1.00 77.81 92 SER A O 1
ATOM 708 N N . PHE A 1 93 ? 1.333 2.889 -12.245 1.00 84.31 93 PHE A N 1
ATOM 709 C CA . PHE A 1 93 ? 0.802 3.131 -10.917 1.00 84.31 93 PHE A CA 1
ATOM 710 C C . PHE A 1 93 ? -0.354 2.198 -10.612 1.00 84.31 93 PHE A C 1
ATOM 712 O O . PHE A 1 93 ? -1.022 1.669 -11.497 1.00 84.31 93 PHE A O 1
ATOM 719 N N . TYR A 1 94 ? -0.567 1.996 -9.322 1.00 84.06 94 TYR A N 1
ATOM 720 C CA . TYR A 1 94 ? -1.550 1.086 -8.773 1.00 84.06 94 TYR A CA 1
ATOM 721 C C . TYR A 1 94 ? -2.149 1.720 -7.525 1.00 84.06 94 TYR A C 1
ATOM 723 O O . TYR A 1 94 ? -1.420 2.028 -6.585 1.00 84.06 94 TYR A O 1
ATOM 731 N N . ILE A 1 95 ? -3.465 1.892 -7.496 1.00 85.75 95 ILE A N 1
ATOM 732 C CA . ILE A 1 95 ? -4.216 2.378 -6.340 1.00 85.75 95 ILE A CA 1
ATOM 733 C C . ILE A 1 95 ? -5.153 1.265 -5.896 1.00 85.75 95 ILE A C 1
ATOM 735 O O . ILE A 1 95 ? -5.946 0.755 -6.681 1.00 85.75 95 ILE A O 1
ATOM 739 N N . LEU A 1 96 ? -5.078 0.907 -4.622 1.00 85.94 96 LEU A N 1
ATOM 740 C CA . LEU A 1 96 ? -5.945 -0.056 -3.969 1.00 85.94 96 LEU A CA 1
ATOM 741 C C . LEU A 1 96 ? -6.667 0.631 -2.819 1.00 85.94 96 LEU A C 1
ATOM 743 O O . LEU A 1 96 ? -6.062 0.979 -1.806 1.00 85.94 96 LEU A O 1
ATOM 747 N N . PHE A 1 97 ? -7.972 0.784 -2.984 1.00 85.38 97 PHE A N 1
ATOM 748 C CA . PHE A 1 97 ? -8.875 1.338 -1.991 1.00 85.38 97 PHE A CA 1
ATOM 749 C C . PHE A 1 97 ? -9.612 0.201 -1.285 1.00 85.38 97 PHE A C 1
ATOM 751 O O . PHE A 1 97 ? -10.237 -0.631 -1.946 1.00 85.38 97 PHE A O 1
ATOM 758 N N . LYS A 1 98 ? -9.504 0.144 0.045 1.00 83.81 98 LYS A N 1
ATOM 759 C CA . LYS A 1 98 ? -10.099 -0.882 0.908 1.00 83.81 98 LYS A CA 1
ATOM 760 C C . LYS A 1 98 ? -10.879 -0.252 2.060 1.00 83.81 98 LYS A C 1
ATOM 762 O O . LYS A 1 98 ? -10.323 -0.111 3.152 1.00 83.81 98 LYS A O 1
ATOM 767 N N . PRO A 1 99 ? -12.134 0.146 1.840 1.00 79.56 99 PRO A N 1
ATOM 768 C CA . PRO A 1 99 ? -13.026 0.464 2.932 1.00 79.56 99 PRO A CA 1
ATOM 769 C C . PRO A 1 99 ? -13.541 -0.823 3.591 1.00 79.56 99 PRO A C 1
ATOM 771 O O . PRO A 1 99 ? -13.893 -1.797 2.918 1.00 79.56 99 PRO A O 1
ATOM 774 N N . TYR A 1 100 ? -13.585 -0.802 4.914 1.00 73.88 100 TYR A N 1
ATOM 775 C CA . TYR A 1 100 ? -14.183 -1.807 5.773 1.00 73.88 100 TYR A CA 1
ATOM 776 C C . TYR A 1 100 ? -15.517 -1.251 6.264 1.00 73.88 100 TYR A C 1
ATOM 778 O O . TYR A 1 100 ? -15.563 -0.279 7.017 1.00 73.88 100 TYR A O 1
ATOM 786 N N . PHE A 1 101 ? -16.606 -1.867 5.819 1.00 67.88 101 PHE A N 1
ATOM 787 C CA . PHE A 1 101 ? -17.959 -1.546 6.253 1.00 67.88 101 PHE A CA 1
ATOM 788 C C . PHE A 1 101 ? -18.495 -2.724 7.051 1.00 67.88 101 PHE A C 1
ATOM 790 O O . PHE A 1 101 ? -19.135 -3.609 6.485 1.00 67.88 101 PHE A O 1
ATOM 797 N N . LYS A 1 102 ? -18.225 -2.733 8.361 1.00 68.12 102 LYS A N 1
ATOM 798 C CA . LYS A 1 102 ? -18.673 -3.779 9.289 1.00 68.12 102 LYS A CA 1
ATOM 799 C C . LYS A 1 102 ? -18.299 -5.189 8.782 1.00 68.12 102 LYS A C 1
ATOM 801 O O . LYS A 1 102 ? -17.139 -5.571 8.878 1.00 68.12 102 LYS A O 1
ATOM 806 N N . ASP A 1 103 ? -19.245 -5.899 8.169 1.00 66.75 103 ASP A N 1
ATOM 807 C CA . ASP A 1 103 ? -19.107 -7.282 7.695 1.00 66.75 103 ASP A CA 1
ATOM 808 C C . ASP A 1 103 ? -18.618 -7.376 6.234 1.00 66.75 103 ASP A C 1
ATOM 810 O O . ASP A 1 103 ? -18.494 -8.466 5.679 1.00 66.75 103 ASP A O 1
ATOM 814 N N . PHE A 1 104 ? -18.345 -6.245 5.578 1.00 57.81 104 PHE A N 1
ATOM 815 C CA . PHE A 1 104 ? -18.003 -6.179 4.159 1.00 57.81 104 PHE A CA 1
ATOM 816 C C . PHE A 1 104 ? -16.691 -5.442 3.916 1.00 57.81 104 PHE A C 1
ATOM 818 O O . PHE A 1 104 ? -16.380 -4.431 4.547 1.00 57.81 104 PHE A O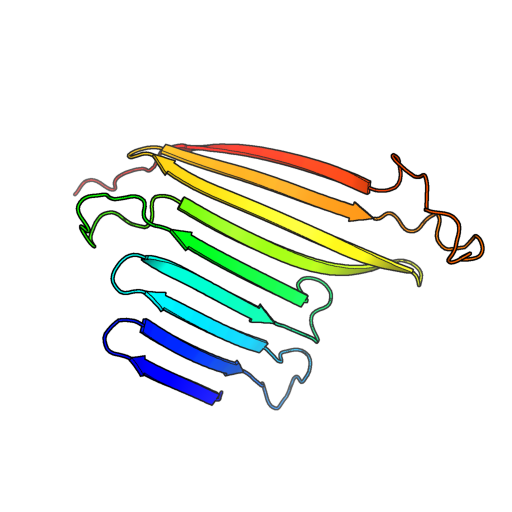 1
ATOM 825 N N . VAL A 1 105 ? -15.950 -5.914 2.916 1.00 71.62 105 VAL A N 1
ATOM 826 C CA . VAL A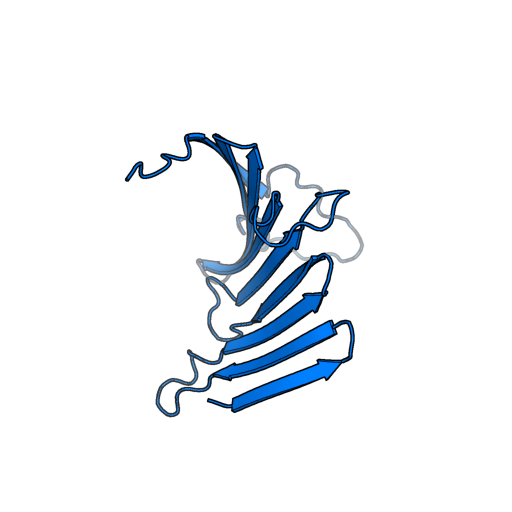 1 105 ? -14.784 -5.224 2.368 1.00 71.62 105 VAL A CA 1
ATOM 827 C C . VAL A 1 105 ? -14.987 -5.036 0.878 1.00 71.62 105 VAL A C 1
ATOM 829 O O . VAL A 1 105 ? -15.128 -6.004 0.127 1.00 71.62 105 VAL A O 1
ATOM 832 N N . VAL A 1 106 ? -14.933 -3.782 0.443 1.00 71.50 106 VAL A N 1
ATOM 833 C CA . VAL A 1 106 ? -14.845 -3.448 -0.978 1.00 71.50 106 VAL A CA 1
ATOM 834 C C . VAL A 1 106 ? -13.374 -3.237 -1.302 1.00 71.50 106 VAL A C 1
ATOM 836 O O . VAL A 1 106 ? -12.659 -2.571 -0.563 1.00 71.50 106 VAL A O 1
ATOM 839 N N . LYS A 1 107 ? -12.883 -3.823 -2.390 1.00 80.19 107 LYS A N 1
ATOM 840 C CA . LYS A 1 107 ? -11.549 -3.550 -2.924 1.00 80.19 107 LYS A CA 1
ATOM 841 C C . LYS A 1 107 ? -11.724 -2.970 -4.318 1.00 80.19 107 LYS A C 1
ATOM 843 O O . LYS A 1 107 ? -12.164 -3.688 -5.212 1.00 80.19 107 LYS A O 1
ATOM 848 N N . LYS A 1 108 ? -11.378 -1.694 -4.502 1.00 78.31 108 LYS A N 1
ATOM 849 C CA . LYS A 1 108 ? -11.231 -1.099 -5.836 1.00 78.31 108 LYS A CA 1
ATOM 850 C C . LYS A 1 108 ? -9.750 -1.010 -6.166 1.00 78.31 108 LYS A C 1
ATOM 852 O O . LYS A 1 108 ? -8.981 -0.437 -5.396 1.00 78.31 108 LYS A O 1
ATOM 857 N N . ILE A 1 109 ? -9.374 -1.592 -7.293 1.00 79.38 109 ILE A N 1
ATOM 858 C CA . ILE A 1 109 ? -8.035 -1.520 -7.859 1.00 79.38 109 ILE A CA 1
ATOM 859 C C . ILE A 1 109 ? -8.118 -0.693 -9.136 1.00 79.38 109 ILE A C 1
ATOM 861 O O . ILE A 1 109 ? -8.950 -0.984 -9.992 1.00 79.38 109 ILE A O 1
ATOM 865 N N . ILE A 1 110 ? -7.263 0.318 -9.243 1.00 81.94 110 ILE A N 1
ATOM 866 C CA . ILE A 1 110 ? -7.041 1.091 -10.466 1.00 81.94 110 ILE A CA 1
ATOM 867 C C . ILE A 1 110 ? -5.559 0.973 -10.786 1.00 81.94 110 ILE A C 1
ATOM 869 O O . ILE A 1 110 ? -4.724 1.323 -9.949 1.00 81.94 110 ILE A O 1
ATOM 873 N N . SER A 1 111 ? -5.227 0.482 -11.972 1.00 77.75 111 SER A N 1
ATOM 874 C CA . SER A 1 111 ? -3.853 0.465 -12.466 1.00 77.75 111 SER A CA 1
ATOM 875 C C . SER A 1 111 ? -3.763 1.063 -13.854 1.00 77.75 111 SER A C 1
ATOM 877 O O . SER A 1 111 ? -4.694 0.917 -14.645 1.00 77.75 111 SER 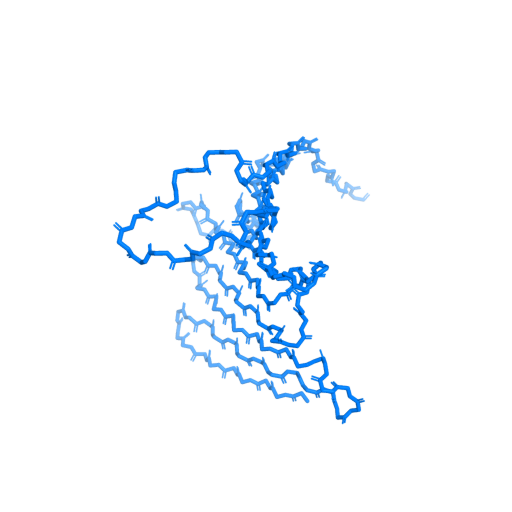A O 1
ATOM 879 N N . SER A 1 112 ? -2.629 1.691 -14.146 1.00 76.06 112 SER A N 1
ATOM 880 C CA . SER A 1 112 ? -2.333 2.178 -15.487 1.00 76.06 112 SER A CA 1
ATOM 881 C C . SER A 1 112 ? -0.925 1.813 -15.937 1.00 76.06 112 SER A C 1
ATOM 883 O O . SER A 1 112 ? -0.033 1.533 -15.126 1.00 76.06 112 SER A O 1
ATOM 885 N N . THR A 1 113 ? -0.741 1.779 -17.251 1.00 68.88 113 THR A N 1
ATOM 886 C CA . THR A 1 113 ? 0.542 1.543 -17.915 1.00 68.88 113 THR A CA 1
ATOM 887 C C . THR A 1 113 ? 0.611 2.433 -19.160 1.00 68.88 113 THR A C 1
ATOM 889 O O . THR A 1 113 ? -0.311 2.438 -19.972 1.00 68.88 113 THR A O 1
ATOM 892 N N . ILE A 1 114 ? 1.687 3.209 -19.309 1.00 66.19 114 ILE A N 1
ATOM 893 C CA . ILE A 1 114 ? 1.902 4.126 -20.439 1.00 66.19 114 ILE A CA 1
ATOM 894 C C . ILE A 1 114 ? 2.643 3.405 -21.564 1.00 66.19 114 ILE A C 1
ATOM 896 O O . ILE A 1 114 ? 3.872 3.345 -21.585 1.00 66.19 114 ILE A O 1
ATOM 900 N N . THR A 1 115 ? 1.923 2.852 -22.533 1.00 58.66 115 THR A N 1
ATOM 901 C CA . THR A 1 115 ? 2.549 2.115 -23.637 1.00 58.66 115 THR A CA 1
ATOM 902 C C . THR A 1 115 ? 3.424 3.044 -24.487 1.00 58.66 115 THR A C 1
ATOM 904 O O . THR A 1 115 ? 2.954 3.945 -25.176 1.00 58.66 115 THR A O 1
ATOM 907 N N . SER A 1 116 ? 4.737 2.816 -24.465 1.00 54.94 116 SER A N 1
ATOM 908 C CA . SER A 1 116 ? 5.767 3.690 -25.041 1.00 54.94 116 SER A CA 1
ATOM 909 C C . SER A 1 116 ? 5.890 3.648 -26.572 1.00 54.94 116 SER A C 1
ATOM 911 O O . SER A 1 116 ? 6.968 3.907 -27.106 1.00 54.94 116 SER A O 1
ATOM 913 N N . ILE A 1 117 ? 4.828 3.311 -27.305 1.00 49.06 117 ILE A N 1
ATOM 914 C CA . ILE A 1 117 ? 4.864 3.286 -28.778 1.00 49.06 117 ILE A CA 1
ATOM 915 C C . ILE A 1 117 ? 5.029 4.715 -29.354 1.00 49.06 117 ILE A C 1
ATOM 917 O O . ILE A 1 117 ? 5.481 4.873 -30.483 1.00 49.06 117 ILE A O 1
ATOM 921 N N . ALA A 1 118 ? 4.785 5.769 -28.562 1.00 48.03 118 ALA A N 1
ATOM 922 C CA . A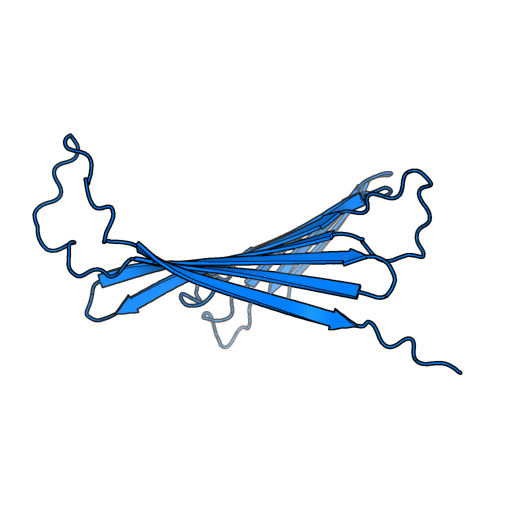LA A 1 118 ? 4.814 7.165 -29.015 1.00 48.03 118 ALA A CA 1
ATOM 923 C C . ALA A 1 118 ? 6.072 7.992 -28.646 1.00 48.03 118 ALA A C 1
ATOM 925 O O . ALA A 1 118 ? 6.129 9.178 -28.960 1.00 48.03 118 ALA A O 1
ATOM 926 N N . VAL A 1 119 ? 7.104 7.428 -28.000 1.00 46.31 119 VAL A N 1
ATOM 927 C CA . VAL A 1 119 ? 8.270 8.235 -27.544 1.00 46.31 119 VAL A CA 1
ATOM 928 C C . VAL A 1 119 ? 9.370 8.379 -28.617 1.00 46.31 119 VAL A C 1
ATOM 930 O O . VAL A 1 119 ? 10.317 9.142 -28.445 1.00 46.31 119 VAL A O 1
ATOM 933 N N . ALA A 1 120 ? 9.232 7.734 -29.782 1.00 44.31 120 ALA A N 1
ATOM 934 C CA . ALA A 1 120 ? 10.167 7.912 -30.903 1.00 44.31 120 ALA A CA 1
ATOM 935 C C . ALA A 1 120 ? 9.912 9.182 -31.746 1.00 44.31 120 ALA A C 1
ATOM 937 O O . ALA A 1 120 ? 10.722 9.519 -32.611 1.00 44.31 120 ALA A O 1
ATOM 938 N N . THR A 1 121 ? 8.832 9.931 -31.504 1.00 40.75 121 THR A N 1
ATOM 939 C CA . THR A 1 121 ? 8.572 11.205 -32.190 1.00 40.75 121 THR A CA 1
ATOM 940 C C . THR A 1 121 ? 8.955 12.388 -31.308 1.00 40.75 121 THR A C 1
ATOM 942 O O . THR A 1 121 ? 8.161 12.868 -30.510 1.00 40.75 121 THR A O 1
ATOM 945 N N . LYS A 1 122 ? 10.203 12.846 -31.476 1.00 39.12 122 LYS A N 1
ATOM 946 C CA . LYS A 1 122 ? 10.698 14.220 -31.258 1.00 39.12 122 LYS A CA 1
ATOM 947 C C . LYS A 1 122 ? 9.944 15.026 -30.179 1.00 39.12 122 LYS A C 1
ATOM 949 O O . LYS A 1 122 ? 9.027 15.784 -30.485 1.00 39.12 122 LYS A O 1
ATOM 954 N N . PHE A 1 123 ? 10.395 14.901 -28.929 1.00 42.44 123 PHE A N 1
ATOM 955 C CA . PHE A 1 123 ? 9.956 15.731 -27.801 1.00 42.44 123 PHE A CA 1
ATOM 956 C C . PHE A 1 123 ? 10.093 17.225 -28.158 1.00 42.44 123 PHE A C 1
ATOM 958 O O . PHE A 1 123 ? 11.199 17.709 -28.401 1.00 42.44 123 PHE A O 1
ATOM 965 N N . ASN A 1 124 ? 8.975 17.953 -28.213 1.00 46.19 124 ASN A N 1
ATOM 966 C CA . ASN A 1 124 ? 8.933 19.401 -28.425 1.00 46.19 124 ASN A CA 1
ATOM 967 C C . ASN A 1 124 ? 8.301 20.029 -27.166 1.00 46.19 124 ASN A C 1
ATOM 969 O O . ASN A 1 124 ? 7.092 19.898 -26.981 1.00 46.19 124 ASN A O 1
ATOM 973 N N . PRO A 1 125 ? 9.071 20.696 -26.285 1.00 48.44 125 PRO A N 1
ATOM 974 C CA . PRO A 1 125 ? 8.634 21.073 -24.931 1.00 48.44 125 PRO A CA 1
ATOM 975 C C . PRO A 1 125 ? 7.530 22.149 -24.854 1.00 48.44 125 PRO A C 1
ATOM 977 O O . PRO A 1 125 ? 7.141 22.541 -23.761 1.00 48.44 125 PRO A O 1
ATOM 980 N N . LEU A 1 126 ? 7.018 22.629 -25.992 1.00 49.03 126 LEU A N 1
ATOM 981 C CA . LEU A 1 126 ? 5.978 23.664 -26.080 1.00 49.03 126 LEU A CA 1
ATOM 982 C C . LEU A 1 126 ? 4.626 23.159 -26.602 1.00 49.03 126 LEU A C 1
ATOM 984 O O . LEU A 1 126 ? 3.659 23.916 -26.594 1.00 49.03 126 LEU A O 1
ATOM 988 N N . LYS A 1 127 ? 4.533 21.906 -27.061 1.00 42.09 127 LYS A N 1
ATOM 989 C CA . LYS A 1 127 ? 3.281 21.333 -27.565 1.00 42.09 127 LYS A CA 1
ATOM 990 C C . LYS A 1 127 ? 2.916 20.146 -26.685 1.00 42.09 127 LYS A C 1
ATOM 992 O O . LYS A 1 127 ? 3.608 19.133 -26.710 1.00 42.09 127 LYS A O 1
ATOM 997 N N . GLY A 1 128 ? 1.877 20.317 -25.868 1.00 47.00 128 GLY A N 1
ATOM 998 C CA . GLY A 1 128 ? 1.343 19.251 -25.026 1.00 47.00 128 GLY A CA 1
ATOM 999 C C . GLY A 1 128 ? 1.073 17.995 -25.853 1.00 47.00 128 GLY A C 1
ATOM 1000 O O . GLY A 1 128 ? 0.664 18.082 -27.012 1.00 47.00 128 GLY A O 1
ATOM 1001 N N . ILE A 1 129 ? 1.361 16.839 -25.263 1.00 55.25 129 ILE A N 1
ATOM 1002 C CA . ILE A 1 129 ? 1.022 15.543 -25.842 1.00 55.25 129 ILE A CA 1
ATOM 1003 C C . ILE A 1 129 ? -0.504 15.434 -25.781 1.00 55.25 129 ILE A C 1
ATOM 1005 O O . ILE A 1 129 ? -1.069 15.222 -24.712 1.00 55.25 129 ILE A O 1
ATOM 1009 N N . GLU A 1 130 ? -1.169 15.647 -26.912 1.00 52.59 130 GLU A N 1
ATOM 1010 C CA . GLU A 1 130 ? -2.572 15.286 -27.097 1.00 52.59 130 GLU A CA 1
ATOM 1011 C C . GLU A 1 130 ? -2.577 13.794 -27.451 1.00 52.59 130 GLU A C 1
ATOM 1013 O O . GLU A 1 130 ? -2.163 13.400 -28.540 1.00 52.59 130 GLU A O 1
ATOM 1018 N N . GLY A 1 131 ? -2.870 12.962 -26.453 1.00 54.81 131 GLY A N 1
ATOM 1019 C CA . GLY A 1 131 ? -2.769 11.508 -26.529 1.00 54.81 131 GLY A CA 1
ATOM 1020 C C . GLY A 1 131 ? -3.634 10.877 -25.450 1.00 54.81 131 GLY A C 1
ATOM 1021 O O . GLY A 1 131 ? -3.130 10.402 -24.434 1.00 54.81 131 GLY A O 1
ATOM 1022 N N . ASP A 1 132 ? -4.940 10.937 -25.664 1.00 51.94 132 ASP A N 1
ATOM 1023 C CA . ASP A 1 132 ? -5.972 10.243 -24.895 1.00 51.94 132 ASP A CA 1
ATOM 1024 C C . ASP A 1 132 ? -5.830 8.710 -24.964 1.00 51.94 132 ASP A C 1
ATOM 1026 O O . ASP A 1 132 ? -6.125 8.034 -23.980 1.00 51.94 132 ASP A O 1
ATOM 1030 N N . ASP A 1 133 ? -5.243 8.174 -26.038 1.00 56.03 133 ASP A N 1
ATOM 1031 C CA . ASP A 1 133 ? -5.050 6.727 -26.248 1.00 56.03 133 ASP A CA 1
ATOM 1032 C C . ASP A 1 133 ? -3.741 6.141 -25.667 1.00 56.03 133 ASP A C 1
ATOM 1034 O O . ASP A 1 133 ? -3.419 4.970 -25.880 1.00 56.03 133 ASP A O 1
ATOM 1038 N N . LEU A 1 134 ? -2.928 6.933 -24.956 1.00 59.72 134 LEU A N 1
ATOM 1039 C CA . LEU A 1 134 ? -1.586 6.503 -24.513 1.00 59.72 134 LEU A CA 1
ATOM 1040 C C . LEU A 1 134 ? -1.562 5.746 -23.180 1.00 59.72 134 LEU A C 1
ATOM 1042 O O . LEU A 1 134 ? -0.535 5.157 -22.824 1.00 59.72 134 LEU A O 1
ATOM 1046 N N . VAL A 1 135 ? -2.660 5.782 -22.428 1.00 62.00 135 VAL A N 1
ATOM 1047 C CA . VAL A 1 135 ? -2.748 5.199 -21.089 1.00 62.00 135 VAL A CA 1
ATOM 1048 C C . VAL A 1 135 ? -3.796 4.100 -21.096 1.00 62.00 135 VAL A C 1
ATOM 1050 O O . VAL A 1 135 ? -4.988 4.375 -21.204 1.00 62.00 135 VAL A O 1
ATOM 1053 N N . ASP A 1 136 ? -3.344 2.857 -20.947 1.00 69.38 136 ASP A N 1
ATOM 1054 C CA . ASP A 1 136 ? -4.250 1.736 -20.716 1.00 69.38 136 ASP A CA 1
ATOM 1055 C C . ASP A 1 136 ? -4.670 1.728 -19.242 1.00 69.38 136 ASP A C 1
ATOM 1057 O O . ASP A 1 136 ? -3.819 1.794 -18.346 1.00 69.38 136 ASP A O 1
ATOM 1061 N N . TRP A 1 137 ? -5.978 1.676 -18.994 1.00 70.25 137 TRP A N 1
ATOM 1062 C CA . TRP A 1 137 ? -6.572 1.704 -17.661 1.00 70.25 137 TRP A CA 1
ATOM 1063 C C . TRP A 1 137 ? -7.257 0.381 -17.370 1.00 70.25 137 TRP A C 1
ATOM 1065 O O . TRP A 1 137 ? -8.195 -0.019 -18.056 1.00 70.25 137 TRP A O 1
ATOM 1075 N N . VAL A 1 138 ? -6.850 -0.255 -16.277 1.00 76.62 138 VAL A N 1
ATOM 1076 C CA . VAL A 1 138 ? -7.504 -1.465 -15.784 1.00 76.62 138 VAL A CA 1
ATOM 1077 C C . VAL A 1 138 ? -8.135 -1.166 -14.434 1.00 76.62 138 VAL A C 1
ATOM 1079 O O . VAL A 1 138 ? -7.449 -0.818 -13.468 1.00 76.62 138 VAL A O 1
ATOM 1082 N N . GLU A 1 139 ? -9.455 -1.327 -14.365 1.00 79.50 139 GLU A N 1
ATOM 1083 C CA . GLU A 1 139 ? -10.210 -1.289 -13.118 1.00 79.50 139 GLU A CA 1
ATOM 1084 C C . GLU A 1 139 ? -10.625 -2.701 -12.698 1.00 79.50 139 GLU A C 1
ATOM 1086 O O . GLU A 1 139 ? -11.039 -3.531 -13.506 1.00 79.50 139 GLU A O 1
ATOM 1091 N N . THR A 1 140 ? -10.535 -2.998 -11.405 1.00 78.06 140 THR A N 1
ATOM 1092 C CA . THR A 1 140 ? -11.051 -4.249 -10.840 1.00 78.06 140 THR A CA 1
ATOM 1093 C C . THR A 1 140 ? -11.754 -3.961 -9.522 1.00 78.06 140 THR A C 1
ATOM 1095 O O . THR A 1 140 ? -11.154 -3.418 -8.590 1.00 78.06 140 THR A O 1
ATOM 1098 N N . LEU A 1 141 ? -13.031 -4.337 -9.440 1.00 73.00 141 LEU A N 1
ATOM 1099 C CA . LEU A 1 141 ? -13.855 -4.215 -8.241 1.00 73.00 141 LEU A CA 1
ATOM 1100 C C . LEU A 1 141 ? -14.108 -5.604 -7.653 1.00 73.00 141 LEU A C 1
ATOM 1102 O O . LEU A 1 141 ? -14.621 -6.487 -8.334 1.00 73.00 141 LEU A O 1
ATOM 1106 N N . ILE A 1 142 ? -13.763 -5.795 -6.382 1.00 78.62 142 ILE A N 1
ATOM 1107 C CA . ILE A 1 142 ? -14.001 -7.043 -5.651 1.00 78.62 142 ILE A CA 1
ATOM 1108 C C . ILE A 1 142 ? -14.780 -6.712 -4.382 1.00 78.62 142 ILE A C 1
ATOM 1110 O O . ILE A 1 142 ? -14.352 -5.865 -3.598 1.00 78.62 142 ILE A O 1
ATOM 1114 N N . VAL A 1 143 ? -15.893 -7.407 -4.158 1.00 77.75 143 VAL A N 1
ATOM 1115 C CA . VAL A 1 143 ? -16.683 -7.327 -2.923 1.00 77.75 143 VAL A CA 1
ATOM 1116 C C . VAL A 1 143 ? -16.543 -8.654 -2.189 1.00 77.75 143 VAL A C 1
ATOM 1118 O O . VAL A 1 143 ? -16.764 -9.711 -2.774 1.00 77.75 143 VAL A O 1
ATOM 1121 N N . GLY A 1 144 ? -16.132 -8.603 -0.925 1.00 71.75 144 GLY A N 1
ATOM 1122 C CA . GLY A 1 144 ? -15.991 -9.780 -0.072 1.00 71.75 144 GLY A CA 1
ATOM 1123 C C . GLY A 1 144 ? -16.624 -9.562 1.295 1.00 71.75 144 GLY A C 1
ATOM 1124 O O . GLY A 1 144 ? -16.752 -8.427 1.754 1.00 71.75 144 GLY A O 1
ATOM 1125 N N . PHE A 1 145 ? -16.989 -10.662 1.943 1.00 68.19 145 PHE A N 1
ATOM 1126 C CA . PHE A 1 145 ? -17.511 -10.670 3.304 1.00 68.19 145 PHE A CA 1
ATOM 1127 C C . PHE A 1 145 ? -16.377 -10.949 4.287 1.00 68.19 145 PHE A C 1
ATOM 1129 O O . PHE A 1 145 ? -15.500 -11.777 4.028 1.00 68.19 145 PHE A O 1
ATOM 1136 N N . HIS A 1 146 ? -16.384 -10.243 5.409 1.00 57.53 146 HIS A N 1
ATOM 1137 C CA . HIS A 1 146 ? -15.520 -10.521 6.539 1.00 57.53 146 HIS A CA 1
ATOM 1138 C C . HIS A 1 146 ? -16.128 -11.687 7.323 1.00 57.53 146 HIS A C 1
ATOM 1140 O O . HIS A 1 146 ? -17.156 -11.533 7.976 1.00 57.53 146 HIS A O 1
ATOM 1146 N N . GLN A 1 147 ? -15.518 -12.870 7.231 1.00 51.22 147 GLN A N 1
ATOM 1147 C CA . GLN A 1 147 ? -15.913 -14.001 8.063 1.00 51.22 147 GLN A CA 1
ATOM 1148 C C . GLN A 1 147 ? -15.373 -13.755 9.474 1.00 51.22 147 GLN A C 1
ATOM 1150 O O . GLN A 1 147 ? -14.168 -13.816 9.711 1.00 51.22 147 GLN A O 1
ATOM 1155 N N . GLU A 1 148 ? -16.262 -13.411 10.402 1.00 49.06 148 GLU A N 1
ATOM 1156 C CA . GLU A 1 148 ? -15.944 -13.421 11.823 1.00 49.06 148 GLU A CA 1
ATOM 1157 C C . GLU A 1 148 ? -15.731 -14.890 12.213 1.00 49.06 148 GLU A C 1
ATOM 1159 O O . GLU A 1 148 ? -16.653 -15.704 12.134 1.00 49.06 148 GLU A O 1
ATOM 1164 N N . ASN A 1 149 ? -14.489 -15.268 12.528 1.00 44.59 149 ASN A N 1
ATOM 1165 C CA . ASN A 1 149 ? -14.206 -16.586 13.085 1.00 44.59 149 ASN A CA 1
ATOM 1166 C C . ASN A 1 149 ? -14.878 -16.649 14.463 1.00 44.59 149 ASN A C 1
ATOM 1168 O O . ASN A 1 149 ? -14.318 -16.178 15.451 1.00 44.59 149 ASN A O 1
ATOM 1172 N N . GLY A 1 150 ? -16.106 -17.161 14.505 1.00 44.31 150 GLY A N 1
ATOM 1173 C CA . GLY A 1 150 ? -16.815 -17.450 15.742 1.00 44.31 150 GLY A CA 1
ATOM 1174 C C . GLY A 1 150 ? -16.120 -18.584 16.494 1.00 44.31 150 GLY A C 1
ATOM 1175 O O . GLY A 1 150 ? -15.953 -19.653 15.915 1.00 44.31 150 GLY A O 1
ATOM 1176 N N . LEU A 1 151 ? -15.726 -18.271 17.737 1.00 35.75 151 LEU A N 1
ATOM 1177 C CA . LEU A 1 151 ? -15.417 -19.130 18.899 1.00 35.75 151 LEU A CA 1
ATOM 1178 C C . LEU A 1 151 ? -14.834 -20.531 18.645 1.00 35.75 151 LEU A C 1
ATOM 1180 O O . LEU A 1 151 ? -15.590 -21.439 18.238 1.00 35.75 151 LEU A O 1
#

Secondary structure (DSSP, 8-state):
-EEEEEEETTEEEEEEEEEETTEEEEEEEEEEEEETTS-EEEEEE-TT-STT-EEEEEEE---TT--TTS--SEEEEEEEEEEEETTEEEEEEEEEEEEEETTEEEEEEEEEEE-GGGTTS---TTS----GGGEEEEEEEEEEE------

pLDDT: mean 70.98, std 14.34, range [35.75, 91.06]

Sequence (151 aa):
ILIIFFFFPYISFLSGLIVTLDDSCRLRLNLSIAFTYDPSLCLSDRPNNLVVSFSLVLKTSLDPLGLPNMGAPVSIVVKFGLHTCHGAVNPSFYILFKPYFKDFVVKKIISSTITSIAVATKFNPLKGIEGDDLVDWVETLIVGFHQENGL

Organism: NCBI:txid320322